Protein AF-G5DYU8-F1 (afdb_monomer)

Sequence (108 aa):
EHLDGLVKKDKVVVFIKGTPAQPMCGFSNAVVQILRMHGVQGYAAYNVLEDQDLRPGVKNYSNWPTIPFVGGCDILLQMHQNGDLVEELKKWGVRSALLDAEPSQEKK

Structure (mmCIF, N/CA/C/O backbone):
data_AF-G5DYU8-F1
#
_entry.id   AF-G5DYU8-F1
#
loop_
_atom_site.group_PDB
_atom_site.id
_atom_site.type_symbol
_atom_site.label_atom_id
_atom_site.label_alt_id
_atom_site.label_comp_id
_atom_site.label_asym_id
_atom_site.label_entity_id
_atom_site.label_seq_id
_atom_site.pdbx_PDB_ins_code
_atom_site.Cartn_x
_atom_site.Cartn_y
_atom_site.Cartn_z
_atom_site.occupancy
_atom_site.B_iso_or_equiv
_atom_site.auth_seq_id
_atom_site.auth_comp_id
_atom_site.auth_asym_id
_atom_site.auth_atom_id
_atom_site.pdbx_PDB_model_num
ATOM 1 N N . GLU A 1 1 ? 0.885 8.179 -17.416 1.00 54.00 1 GLU A N 1
ATOM 2 C CA . GLU A 1 1 ? -0.531 7.771 -17.572 1.00 54.00 1 GLU A CA 1
ATOM 3 C C . GLU A 1 1 ? -0.812 6.361 -17.045 1.00 54.00 1 GLU A C 1
ATOM 5 O O . GLU A 1 1 ? -1.801 6.187 -16.352 1.00 54.00 1 GLU A O 1
ATOM 10 N N . HIS A 1 2 ? 0.073 5.377 -17.257 1.00 68.31 2 HIS A N 1
ATOM 11 C CA . HIS A 1 2 ? -0.160 3.985 -16.829 1.00 68.31 2 HIS A CA 1
ATOM 12 C C . HIS A 1 2 ? -0.388 3.795 -15.310 1.00 68.31 2 HIS A C 1
ATOM 14 O O . HIS A 1 2 ? -1.348 3.152 -14.902 1.00 68.31 2 HIS A O 1
ATOM 20 N N . LEU A 1 3 ? 0.443 4.406 -14.457 1.00 72.81 3 LEU A N 1
ATOM 21 C CA . LEU A 1 3 ? 0.340 4.270 -12.994 1.00 72.81 3 LEU A CA 1
ATOM 22 C C . LEU A 1 3 ? -0.890 4.939 -12.384 1.00 72.81 3 LEU A C 1
ATOM 24 O O . LEU A 1 3 ? -1.447 4.408 -11.429 1.00 72.81 3 LEU A O 1
ATOM 28 N N . ASP A 1 4 ? -1.324 6.067 -12.945 1.00 72.31 4 ASP A N 1
ATOM 29 C CA . ASP A 1 4 ? -2.484 6.812 -12.449 1.00 72.31 4 ASP A CA 1
ATOM 30 C C . ASP A 1 4 ? -3.768 5.972 -12.557 1.00 72.31 4 ASP A C 1
ATOM 32 O O . ASP A 1 4 ? -4.578 5.935 -11.632 1.00 72.31 4 ASP A O 1
ATOM 36 N N . GLY A 1 5 ? -3.904 5.207 -13.645 1.00 74.75 5 GLY A N 1
ATOM 37 C CA . GLY A 1 5 ? -5.000 4.254 -13.811 1.00 74.75 5 GLY A CA 1
ATOM 38 C C . GLY A 1 5 ? -4.956 3.105 -12.800 1.00 74.75 5 GLY A C 1
ATOM 39 O O . GLY A 1 5 ? -5.998 2.710 -12.284 1.00 74.75 5 GLY A O 1
ATOM 40 N N . LEU A 1 6 ? -3.763 2.597 -12.474 1.00 75.69 6 LEU A N 1
ATOM 41 C CA . LEU A 1 6 ? -3.597 1.495 -11.518 1.00 75.69 6 LEU A CA 1
ATOM 42 C C . LEU A 1 6 ? -3.923 1.921 -10.083 1.00 75.69 6 LEU A C 1
ATOM 44 O O . LEU A 1 6 ? -4.602 1.184 -9.374 1.00 75.69 6 LEU A O 1
ATOM 48 N N . VAL A 1 7 ? -3.482 3.112 -9.662 1.00 75.00 7 VAL A N 1
ATOM 49 C CA . VAL A 1 7 ? -3.727 3.619 -8.298 1.00 75.00 7 VAL A CA 1
ATOM 50 C C . VAL A 1 7 ? -5.157 4.105 -8.080 1.00 75.00 7 VAL A C 1
ATOM 52 O O . VAL A 1 7 ? -5.623 4.112 -6.949 1.00 75.00 7 VAL A O 1
ATOM 55 N N . LYS A 1 8 ? -5.871 4.501 -9.140 1.00 77.50 8 LYS A N 1
ATOM 56 C CA . LYS A 1 8 ? -7.282 4.920 -9.054 1.00 77.50 8 LYS A CA 1
ATOM 57 C C . LYS A 1 8 ? -8.268 3.757 -9.105 1.00 77.50 8 LYS A C 1
ATOM 59 O O . LYS A 1 8 ? -9.440 3.946 -8.788 1.00 77.50 8 LYS A O 1
ATOM 64 N N . LYS A 1 9 ? -7.818 2.576 -9.533 1.00 80.00 9 LYS A N 1
ATOM 65 C CA . LYS A 1 9 ? -8.669 1.394 -9.698 1.00 80.00 9 LYS A CA 1
ATOM 66 C C . LYS A 1 9 ? -9.078 0.776 -8.364 1.00 80.00 9 LYS A C 1
ATOM 68 O O . LYS A 1 9 ? -10.218 0.344 -8.214 1.00 80.00 9 LYS A O 1
ATOM 73 N N . ASP A 1 10 ? -8.159 0.763 -7.407 1.00 78.75 10 ASP A N 1
ATOM 74 C CA . ASP A 1 10 ? -8.324 0.110 -6.116 1.00 78.75 10 ASP A CA 1
ATOM 75 C C . ASP A 1 10 ? -8.076 1.108 -4.983 1.00 78.75 10 ASP A C 1
ATOM 77 O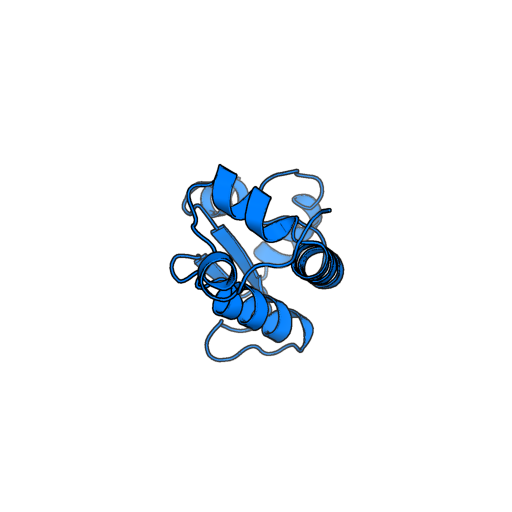 O . ASP A 1 10 ? -7.233 1.993 -5.085 1.00 78.75 10 ASP A O 1
ATOM 81 N N . LYS A 1 11 ? -8.805 0.954 -3.872 1.00 77.88 11 LYS A N 1
ATOM 82 C CA . LYS A 1 11 ? -8.679 1.850 -2.706 1.00 77.88 11 LYS A CA 1
ATOM 83 C C . LYS A 1 11 ? -7.317 1.756 -2.026 1.00 77.88 11 LYS A C 1
ATOM 85 O O . LYS A 1 11 ? -6.869 2.712 -1.406 1.00 77.88 11 LYS A O 1
ATOM 90 N N . VAL A 1 12 ? -6.712 0.574 -2.088 1.00 81.50 12 VAL A N 1
ATOM 91 C CA . VAL A 1 12 ? -5.402 0.284 -1.519 1.00 81.50 12 VAL A CA 1
ATOM 92 C C . VAL A 1 12 ? -4.610 -0.437 -2.591 1.00 81.50 12 VAL A C 1
ATOM 94 O O . VAL A 1 12 ? -5.011 -1.497 -3.071 1.00 81.50 12 VAL A O 1
ATOM 97 N N . VAL A 1 13 ? -3.477 0.140 -2.960 1.00 83.56 13 VAL A N 1
ATOM 98 C CA . VAL A 1 13 ? -2.540 -0.450 -3.912 1.00 83.56 13 VAL A CA 1
ATOM 99 C C . VAL A 1 13 ? -1.204 -0.663 -3.211 1.00 83.56 13 VAL A C 1
ATOM 101 O O . VAL A 1 13 ? -0.853 0.075 -2.308 1.00 83.56 13 VAL A O 1
ATOM 104 N N . VAL A 1 14 ? -0.431 -1.678 -3.564 1.00 83.00 14 VAL A N 1
ATOM 105 C CA . VAL A 1 14 ? 0.939 -1.830 -3.068 1.00 83.00 14 VAL A CA 1
ATOM 106 C C . VAL A 1 14 ? 1.855 -2.237 -4.200 1.00 83.00 14 VAL A C 1
ATOM 108 O O . VAL A 1 14 ? 1.527 -3.102 -5.007 1.00 83.00 14 VAL A O 1
ATOM 111 N N . PHE A 1 15 ? 3.032 -1.626 -4.237 1.00 83.88 15 PHE A N 1
ATOM 112 C CA . PHE A 1 15 ? 4.101 -2.001 -5.151 1.00 83.88 15 PHE A CA 1
ATOM 113 C C . PHE A 1 15 ? 5.138 -2.790 -4.361 1.00 83.88 15 PHE A C 1
ATOM 115 O O . PHE A 1 15 ? 5.799 -2.253 -3.471 1.00 83.88 15 PHE A O 1
ATOM 122 N N . ILE A 1 16 ? 5.257 -4.082 -4.652 1.00 84.56 16 ILE A N 1
ATOM 123 C CA . ILE A 1 16 ? 6.113 -5.001 -3.899 1.00 84.56 16 ILE A CA 1
ATOM 124 C C . ILE A 1 16 ? 7.026 -5.797 -4.826 1.00 84.56 16 ILE A C 1
ATOM 126 O O . ILE A 1 16 ? 6.818 -5.861 -6.033 1.00 84.56 16 ILE A O 1
ATOM 130 N N . LYS A 1 17 ? 8.070 -6.401 -4.257 1.00 83.81 17 LYS A N 1
ATOM 131 C CA . LYS A 1 17 ? 8.927 -7.366 -4.948 1.00 83.81 17 LYS A CA 1
ATOM 132 C C . LYS A 1 17 ? 8.401 -8.771 -4.671 1.00 83.81 17 LYS A C 1
ATOM 134 O O . LYS A 1 17 ? 8.489 -9.239 -3.535 1.00 83.81 17 LYS A O 1
ATOM 139 N N . GLY A 1 18 ? 7.890 -9.438 -5.699 1.00 87.00 18 GLY A N 1
ATOM 140 C CA . GLY A 1 18 ? 7.170 -10.706 -5.579 1.00 87.00 18 GLY A CA 1
ATOM 141 C C . GLY A 1 18 ? 5.665 -10.495 -5.430 1.00 87.00 18 GLY A C 1
ATOM 142 O O . GLY A 1 18 ? 5.126 -9.484 -5.874 1.00 87.00 18 GLY A O 1
ATOM 143 N N . THR A 1 19 ? 4.988 -11.441 -4.787 1.00 88.81 19 THR A N 1
ATOM 144 C CA . THR A 1 19 ? 3.532 -11.413 -4.580 1.00 88.81 19 THR A CA 1
ATOM 145 C C . THR A 1 19 ? 3.196 -11.406 -3.087 1.00 88.81 19 THR A C 1
ATOM 147 O O . THR A 1 19 ? 4.041 -11.771 -2.271 1.00 88.81 19 THR A O 1
ATOM 150 N N . PRO A 1 20 ? 1.972 -11.031 -2.675 1.00 87.69 20 PRO A N 1
ATOM 151 C CA . PRO A 1 20 ? 1.573 -11.120 -1.268 1.00 87.69 20 PRO A CA 1
ATOM 152 C C . PRO A 1 20 ? 1.660 -12.534 -0.679 1.00 87.69 20 PRO A C 1
ATOM 154 O O . PRO A 1 20 ? 1.853 -12.699 0.524 1.00 87.69 20 PRO A O 1
ATOM 157 N N . ALA A 1 21 ? 1.516 -13.559 -1.524 1.00 88.62 21 ALA A N 1
ATOM 158 C CA . ALA A 1 21 ? 1.691 -14.955 -1.138 1.00 88.62 21 ALA A CA 1
ATOM 159 C C . ALA A 1 21 ? 3.174 -15.342 -1.027 1.00 88.62 21 ALA A C 1
ATOM 161 O O . ALA A 1 21 ? 3.541 -16.135 -0.163 1.00 88.62 21 ALA A O 1
ATOM 162 N N . GLN A 1 22 ? 4.023 -14.780 -1.892 1.00 90.06 22 GLN A N 1
ATOM 163 C CA . GLN A 1 22 ? 5.454 -15.069 -1.965 1.00 90.06 22 GLN A CA 1
ATOM 164 C C . GLN A 1 22 ? 6.259 -13.764 -2.094 1.00 90.06 22 GLN A C 1
ATOM 166 O O . GLN A 1 22 ? 6.700 -13.400 -3.192 1.00 90.06 22 GLN A O 1
ATOM 171 N N . PRO A 1 23 ? 6.451 -13.023 -0.986 1.00 88.12 23 PRO A N 1
ATOM 172 C CA . PRO A 1 23 ? 7.255 -11.812 -1.002 1.00 88.12 23 PRO A CA 1
ATOM 173 C C . PRO A 1 23 ? 8.735 -12.174 -1.166 1.00 88.12 23 PRO A C 1
ATOM 175 O O . PRO A 1 23 ? 9.284 -12.975 -0.416 1.00 88.12 23 PRO A O 1
ATOM 178 N N . MET A 1 24 ? 9.404 -11.545 -2.131 1.00 85.56 24 MET A N 1
ATOM 179 C CA . MET A 1 24 ? 10.816 -11.798 -2.458 1.00 85.56 24 MET A CA 1
ATOM 180 C C . MET A 1 24 ? 11.783 -10.808 -1.786 1.00 85.56 24 MET A C 1
ATOM 182 O O . MET A 1 24 ? 12.973 -10.771 -2.090 1.00 85.56 24 MET A O 1
ATOM 186 N N . CYS A 1 25 ? 11.287 -9.961 -0.883 1.00 84.81 25 CYS A N 1
ATOM 187 C CA . CYS A 1 25 ? 12.085 -8.971 -0.166 1.00 84.81 25 CYS A CA 1
ATOM 188 C C . CYS A 1 25 ? 11.524 -8.760 1.244 1.00 84.81 25 CYS A C 1
ATOM 190 O O . CYS A 1 25 ? 10.308 -8.677 1.408 1.00 84.81 25 CYS A O 1
ATOM 192 N N . GLY A 1 26 ? 12.395 -8.620 2.251 1.00 81.56 26 GLY A N 1
ATOM 193 C CA . GLY A 1 26 ? 11.987 -8.422 3.650 1.00 81.56 26 GLY A CA 1
ATOM 194 C C . GLY A 1 26 ? 11.081 -7.202 3.851 1.00 81.56 26 GLY A C 1
ATOM 195 O O . GLY A 1 26 ? 10.071 -7.300 4.540 1.00 81.56 26 GLY A O 1
AT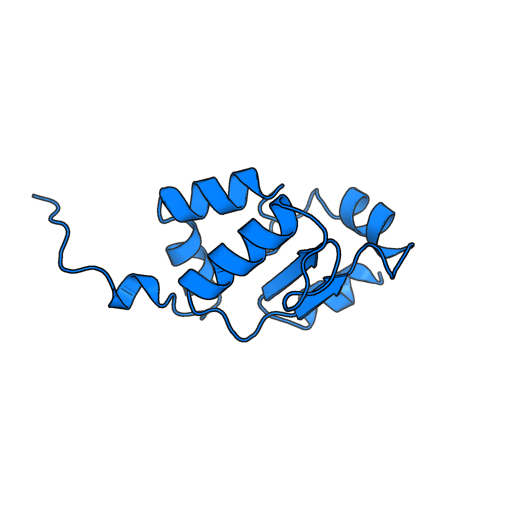OM 196 N N . PHE A 1 27 ? 11.365 -6.097 3.158 1.00 82.06 27 PHE A N 1
ATOM 197 C CA . PHE A 1 27 ? 10.517 -4.900 3.173 1.00 82.06 27 PHE A CA 1
ATOM 198 C C . PHE A 1 27 ? 9.132 -5.153 2.570 1.00 82.06 27 PHE A C 1
ATOM 200 O O . PHE A 1 27 ? 8.119 -4.737 3.120 1.00 82.06 27 PHE A O 1
ATOM 207 N N . SER A 1 28 ? 9.068 -5.886 1.456 1.00 83.38 28 SER A N 1
ATOM 208 C CA . SER A 1 28 ? 7.792 -6.278 0.851 1.00 83.38 28 SER A CA 1
ATOM 209 C C . SER A 1 28 ? 6.996 -7.212 1.760 1.00 83.38 28 SER A C 1
ATOM 211 O O . SER A 1 28 ? 5.786 -7.054 1.878 1.00 83.38 28 SER A O 1
ATOM 213 N N . ASN A 1 29 ? 7.671 -8.138 2.445 1.00 87.56 29 ASN A N 1
ATOM 214 C CA . ASN A 1 29 ? 7.032 -9.003 3.429 1.00 87.56 29 ASN A CA 1
ATOM 215 C C . ASN A 1 29 ? 6.460 -8.183 4.594 1.00 87.56 29 ASN A C 1
ATOM 217 O O . ASN A 1 29 ? 5.302 -8.369 4.945 1.00 87.56 29 ASN A O 1
ATOM 221 N N . ALA A 1 30 ? 7.223 -7.239 5.148 1.00 86.88 30 ALA A N 1
ATOM 222 C CA . ALA A 1 30 ? 6.761 -6.389 6.243 1.00 86.88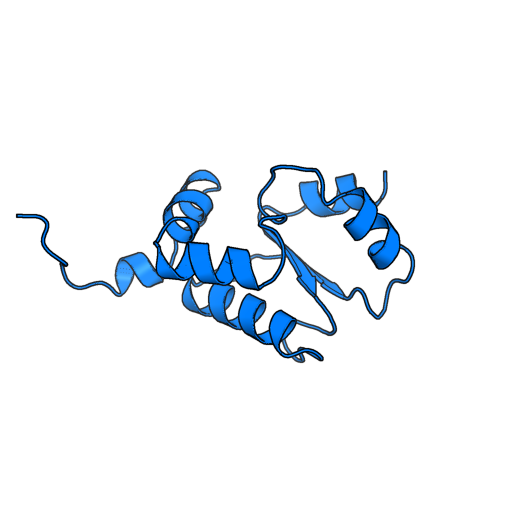 30 ALA A CA 1
ATOM 223 C C . ALA A 1 30 ? 5.489 -5.601 5.878 1.00 86.88 30 ALA A C 1
ATOM 225 O O . ALA A 1 30 ? 4.529 -5.619 6.643 1.00 86.88 30 ALA A O 1
ATOM 226 N N . VAL A 1 31 ? 5.428 -5.005 4.680 1.00 86.19 31 VAL A N 1
ATOM 227 C CA . VAL A 1 31 ? 4.220 -4.318 4.179 1.00 86.19 31 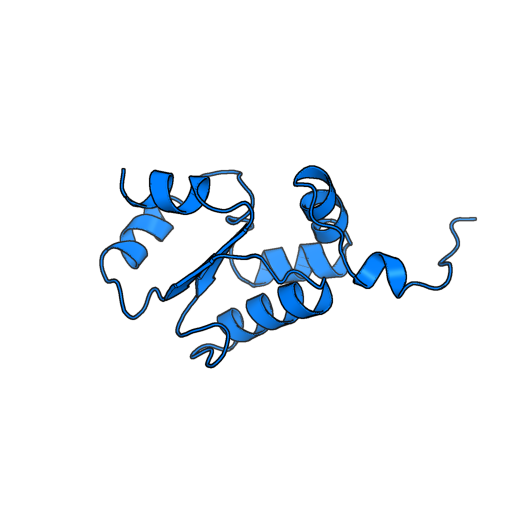VAL A CA 1
ATOM 228 C C . VAL A 1 31 ? 3.010 -5.256 4.142 1.00 86.19 31 VAL A C 1
ATOM 230 O O . VAL A 1 31 ? 1.942 -4.914 4.648 1.00 86.19 31 VAL A O 1
ATOM 233 N N . VAL A 1 32 ? 3.175 -6.461 3.586 1.00 88.75 32 VAL A N 1
ATOM 234 C CA . VAL A 1 32 ? 2.098 -7.462 3.499 1.00 88.75 32 VAL A CA 1
ATOM 235 C C . VAL A 1 32 ? 1.633 -7.902 4.890 1.00 88.75 32 VAL A C 1
ATOM 237 O O . VAL A 1 32 ? 0.432 -8.047 5.115 1.00 88.75 32 VAL A O 1
ATOM 240 N N . GLN A 1 33 ? 2.560 -8.090 5.834 1.00 88.81 33 GLN A N 1
ATOM 241 C CA . GLN A 1 33 ? 2.226 -8.460 7.211 1.00 88.81 33 GLN A CA 1
ATOM 242 C C . GLN A 1 33 ? 1.465 -7.344 7.926 1.00 88.81 33 GLN A C 1
ATOM 244 O O . GLN A 1 33 ? 0.449 -7.628 8.550 1.00 88.81 33 GLN A O 1
ATOM 249 N N . ILE A 1 34 ? 1.890 -6.083 7.793 1.00 87.69 34 ILE A N 1
ATOM 250 C CA . ILE A 1 34 ? 1.187 -4.931 8.378 1.00 87.69 34 ILE A CA 1
ATOM 251 C C . ILE A 1 34 ? -0.249 -4.871 7.858 1.00 87.69 34 ILE A C 1
ATOM 253 O O . ILE A 1 34 ? -1.191 -4.873 8.648 1.00 87.69 34 ILE A O 1
ATOM 257 N N . LEU A 1 35 ? -0.443 -4.912 6.538 1.00 87.25 35 LEU A N 1
ATOM 258 C CA . LEU A 1 35 ? -1.786 -4.897 5.950 1.00 87.25 35 LEU A CA 1
ATOM 259 C C . LEU A 1 35 ? -2.644 -6.076 6.425 1.00 87.25 35 LEU A C 1
ATOM 261 O O . LEU A 1 35 ? -3.826 -5.896 6.720 1.00 87.25 35 LEU A O 1
ATOM 265 N N . ARG A 1 36 ? -2.046 -7.264 6.567 1.00 88.38 36 ARG A N 1
ATOM 266 C CA . ARG A 1 36 ? -2.721 -8.449 7.107 1.00 88.38 36 ARG A CA 1
ATOM 267 C C . ARG A 1 36 ? -3.115 -8.275 8.576 1.00 88.38 36 ARG A C 1
ATOM 269 O O . ARG A 1 36 ? -4.229 -8.650 8.926 1.00 88.38 36 ARG A O 1
ATOM 276 N N . MET A 1 37 ? -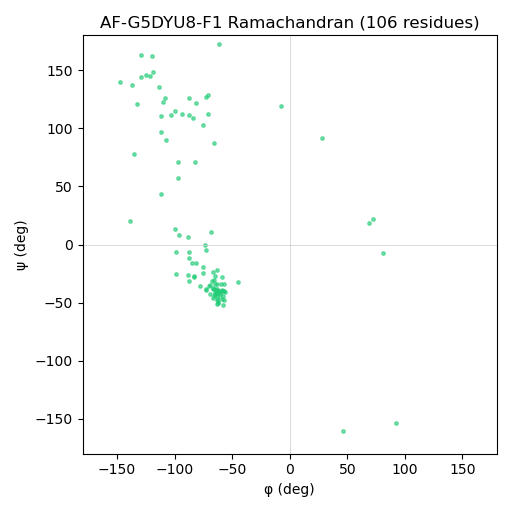2.256 -7.688 9.412 1.00 88.19 37 MET A N 1
ATOM 277 C CA . MET A 1 37 ? -2.562 -7.378 10.818 1.00 88.19 37 MET A CA 1
ATOM 278 C C . MET A 1 37 ? -3.729 -6.394 10.934 1.00 88.19 37 MET A C 1
ATOM 280 O O . MET A 1 37 ? -4.622 -6.584 11.753 1.00 88.19 37 MET A O 1
ATOM 284 N N . HIS A 1 38 ? -3.779 -5.394 10.054 1.00 87.56 38 HIS A N 1
ATOM 285 C CA . HIS A 1 38 ? -4.912 -4.476 9.944 1.00 87.56 38 HIS A CA 1
ATOM 286 C C . HIS A 1 38 ? -6.155 -5.109 9.292 1.00 87.56 38 HIS A C 1
ATOM 288 O O . HIS A 1 38 ? -7.173 -4.436 9.158 1.00 87.56 38 HIS A O 1
ATOM 294 N N . GLY A 1 39 ? -6.121 -6.382 8.888 1.00 86.81 39 GLY A N 1
ATOM 295 C CA . GLY A 1 39 ? -7.259 -7.061 8.263 1.00 86.81 39 GLY A CA 1
ATOM 296 C C . GLY A 1 39 ? -7.612 -6.541 6.867 1.00 86.81 39 GLY A C 1
ATOM 297 O O . GLY A 1 39 ? -8.718 -6.778 6.382 1.00 86.81 39 GLY A O 1
ATOM 298 N N . VAL A 1 40 ? -6.692 -5.841 6.199 1.00 86.25 40 VAL A N 1
ATOM 299 C CA . VAL A 1 40 ? -6.908 -5.315 4.849 1.00 86.25 40 VAL A CA 1
ATOM 300 C C . VAL A 1 40 ? -6.798 -6.468 3.853 1.00 86.25 40 VAL A C 1
ATOM 302 O O . VAL A 1 40 ? -5.705 -6.931 3.542 1.00 86.25 40 VAL A O 1
ATOM 305 N N . GLN A 1 41 ? -7.938 -6.955 3.359 1.00 76.56 41 GLN A N 1
ATOM 306 C CA . GLN A 1 41 ? -7.988 -8.050 2.376 1.00 76.56 41 GLN A CA 1
ATOM 307 C C . GLN A 1 41 ? -8.179 -7.557 0.933 1.00 76.56 41 GLN A C 1
ATOM 309 O O . GLN A 1 41 ? -7.776 -8.234 -0.007 1.00 76.56 41 GLN A O 1
ATOM 314 N N . GLY A 1 42 ? -8.773 -6.374 0.747 1.00 81.69 42 GLY A N 1
ATOM 315 C CA . GLY A 1 42 ? -9.048 -5.786 -0.567 1.00 81.69 42 GLY A CA 1
ATOM 316 C C . GLY A 1 42 ? -7.982 -4.783 -0.994 1.00 81.69 42 GLY A C 1
ATOM 317 O O . GLY A 1 42 ? -8.250 -3.583 -0.982 1.00 81.69 42 GLY A O 1
ATOM 318 N N . TYR A 1 43 ? -6.784 -5.261 -1.336 1.00 85.19 43 TYR A N 1
ATOM 319 C CA . TYR A 1 43 ? -5.724 -4.427 -1.907 1.00 85.19 43 TYR A CA 1
ATOM 320 C C . TYR A 1 43 ? -5.155 -5.043 -3.186 1.00 85.19 43 TYR A C 1
ATOM 322 O O . TYR A 1 43 ? -5.006 -6.261 -3.291 1.00 85.19 43 TYR A O 1
ATOM 330 N N . ALA A 1 44 ? -4.799 -4.196 -4.149 1.00 86.75 44 ALA A N 1
ATOM 331 C CA . ALA A 1 44 ? -4.101 -4.629 -5.351 1.00 86.75 44 ALA A CA 1
ATOM 332 C C . ALA A 1 44 ? -2.592 -4.619 -5.103 1.00 86.75 44 ALA A C 1
ATOM 334 O O . ALA A 1 44 ? -2.034 -3.605 -4.694 1.00 86.75 44 ALA A O 1
ATOM 335 N N . ALA A 1 45 ? -1.920 -5.738 -5.359 1.00 86.00 45 ALA A N 1
ATOM 336 C CA . ALA A 1 45 ? -0.471 -5.834 -5.258 1.00 86.00 45 ALA A CA 1
ATOM 337 C C . ALA A 1 45 ? 0.152 -5.973 -6.646 1.00 86.00 45 ALA A C 1
ATOM 339 O O . ALA A 1 45 ? -0.149 -6.922 -7.367 1.00 86.00 45 ALA A O 1
ATOM 340 N N . TYR A 1 46 ? 1.044 -5.051 -6.993 1.00 86.12 46 TYR A N 1
ATOM 341 C CA . TYR A 1 46 ? 1.768 -5.053 -8.257 1.00 86.12 46 TYR A CA 1
ATOM 342 C C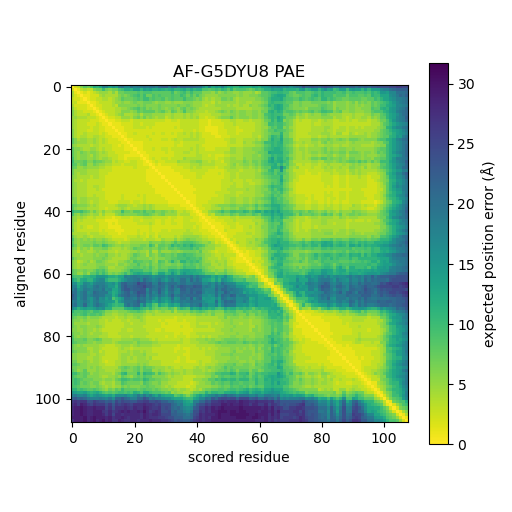 . TYR A 1 46 ? 3.232 -5.426 -8.027 1.00 86.12 46 TYR A C 1
ATOM 344 O O . TYR A 1 46 ? 3.930 -4.809 -7.213 1.00 86.12 46 TYR A O 1
ATOM 352 N N . ASN A 1 47 ? 3.693 -6.446 -8.751 1.00 87.31 47 ASN A N 1
ATOM 353 C CA . ASN A 1 47 ? 5.056 -6.945 -8.649 1.00 87.31 47 ASN A CA 1
ATOM 354 C C . ASN A 1 47 ? 6.007 -6.128 -9.534 1.00 87.31 47 ASN A C 1
ATOM 356 O O . ASN A 1 47 ? 6.022 -6.269 -10.755 1.00 87.31 47 ASN A O 1
ATOM 360 N N . VAL A 1 48 ? 6.869 -5.323 -8.914 1.00 82.75 48 VAL A N 1
ATOM 361 C CA . VAL A 1 48 ? 7.836 -4.470 -9.635 1.00 82.75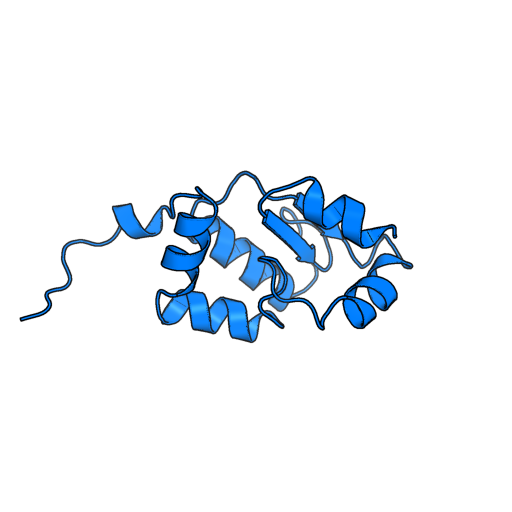 48 VAL A CA 1
ATOM 362 C C . VAL A 1 48 ? 9.003 -5.244 -10.260 1.00 82.75 48 VAL A C 1
ATOM 364 O O . VAL A 1 48 ? 9.871 -4.640 -10.888 1.00 82.75 48 VAL A O 1
ATOM 367 N N . LEU A 1 49 ? 9.098 -6.556 -10.017 1.00 81.25 49 LEU A N 1
ATOM 368 C CA . LEU A 1 49 ? 10.103 -7.420 -10.643 1.00 81.25 49 LEU A CA 1
ATOM 369 C C . LEU A 1 49 ? 9.624 -7.997 -11.977 1.00 81.25 49 LEU A C 1
ATOM 371 O O . LEU A 1 49 ? 10.460 -8.321 -12.814 1.00 81.25 49 LEU A O 1
ATOM 375 N N . GLU A 1 50 ? 8.311 -8.128 -12.162 1.00 83.75 50 GLU A N 1
ATOM 376 C CA . GLU A 1 50 ? 7.725 -8.647 -13.403 1.00 83.75 50 GLU A CA 1
ATOM 377 C C . GLU A 1 50 ? 7.497 -7.538 -14.430 1.00 83.75 50 GLU A C 1
ATOM 379 O O . GLU A 1 50 ? 7.636 -7.776 -15.626 1.00 83.75 50 GLU A O 1
ATOM 384 N N . ASP A 1 51 ? 7.219 -6.320 -13.967 1.00 78.50 51 ASP A N 1
ATOM 385 C CA . ASP A 1 51 ? 6.975 -5.170 -14.830 1.00 78.50 51 ASP A CA 1
ATOM 386 C C . ASP A 1 51 ? 8.110 -4.140 -14.707 1.00 78.50 51 ASP A C 1
ATOM 388 O O . ASP A 1 51 ? 8.302 -3.485 -13.674 1.00 78.50 51 ASP A O 1
ATOM 392 N N . GLN A 1 52 ? 8.888 -4.017 -15.784 1.00 74.81 52 GLN A N 1
ATOM 393 C CA . GLN A 1 52 ? 10.043 -3.124 -15.844 1.00 74.81 52 GLN A CA 1
ATOM 394 C C . GLN A 1 52 ? 9.656 -1.647 -15.989 1.00 74.81 52 GLN A C 1
ATOM 396 O O . GLN A 1 52 ? 10.473 -0.794 -15.641 1.00 74.81 52 GLN A O 1
ATOM 401 N N . ASP A 1 53 ? 8.431 -1.337 -16.423 1.00 77.31 53 ASP A N 1
ATOM 402 C CA . ASP A 1 53 ? 7.901 0.024 -16.549 1.00 77.31 53 ASP A CA 1
ATOM 403 C C . ASP A 1 53 ? 7.346 0.546 -15.214 1.00 77.31 53 ASP A C 1
ATOM 405 O O . ASP A 1 53 ? 7.410 1.749 -14.928 1.00 77.31 53 ASP A O 1
ATOM 409 N N . LEU A 1 54 ? 6.897 -0.351 -14.325 1.00 75.88 54 LEU A N 1
ATOM 410 C CA . LEU A 1 54 ? 6.488 0.028 -12.969 1.00 75.88 54 LEU A CA 1
ATOM 411 C C . LEU A 1 54 ? 7.644 0.610 -12.159 1.00 75.88 54 LEU A C 1
ATOM 413 O O . LEU A 1 54 ? 7.460 1.576 -11.428 1.00 75.88 54 LEU A O 1
ATOM 417 N N . ARG A 1 55 ? 8.854 0.062 -12.272 1.00 70.25 55 ARG A N 1
ATOM 418 C CA . ARG A 1 55 ? 9.996 0.491 -11.452 1.00 70.25 55 ARG A CA 1
ATOM 419 C C . ARG A 1 55 ? 10.406 1.966 -11.657 1.00 70.25 55 ARG A C 1
ATOM 421 O O . ARG A 1 55 ? 10.537 2.671 -10.651 1.00 70.25 55 ARG A O 1
ATOM 428 N N . PRO A 1 56 ? 10.615 2.470 -12.890 1.00 71.00 56 PRO A N 1
ATOM 429 C CA . PRO A 1 56 ? 10.861 3.892 -13.126 1.00 71.00 56 PRO A CA 1
ATOM 430 C C . PRO A 1 56 ? 9.604 4.726 -12.879 1.00 71.00 56 PRO A C 1
ATOM 432 O O . PRO A 1 56 ? 9.698 5.829 -12.345 1.00 71.00 56 PRO A O 1
ATOM 435 N N . GLY A 1 57 ? 8.428 4.189 -13.205 1.00 73.31 57 GLY A N 1
ATOM 436 C CA . GLY A 1 57 ? 7.172 4.884 -13.007 1.00 73.31 57 GLY A CA 1
ATOM 437 C C . GLY A 1 57 ? 6.891 5.178 -11.530 1.00 73.31 57 GLY A C 1
ATOM 438 O O . GLY A 1 57 ? 6.657 6.330 -11.197 1.00 73.31 57 GLY A O 1
ATOM 439 N N . VAL A 1 58 ? 7.003 4.191 -10.634 1.00 71.81 58 VAL A N 1
ATOM 440 C CA . VAL A 1 58 ? 6.845 4.336 -9.172 1.00 71.81 58 VAL A CA 1
ATOM 441 C C . VAL A 1 58 ? 7.838 5.363 -8.623 1.00 71.81 58 VAL A C 1
ATOM 443 O O . VAL A 1 58 ? 7.461 6.197 -7.809 1.00 71.81 58 VAL A O 1
ATOM 446 N N . LYS A 1 59 ? 9.085 5.371 -9.114 1.00 66.88 59 LYS A N 1
ATOM 447 C CA . LYS A 1 59 ? 10.108 6.354 -8.717 1.00 66.88 59 LYS A CA 1
ATOM 448 C C . LYS A 1 59 ? 9.790 7.786 -9.175 1.00 66.88 59 LYS A C 1
ATOM 450 O O . LYS A 1 59 ? 10.176 8.740 -8.512 1.00 66.88 59 LYS A O 1
ATOM 455 N N . ASN A 1 60 ? 9.105 7.948 -10.303 1.00 66.62 60 ASN A N 1
ATOM 456 C CA . ASN A 1 60 ? 8.647 9.258 -10.774 1.00 66.62 60 ASN A CA 1
ATOM 457 C C . ASN A 1 60 ? 7.319 9.669 -10.115 1.00 66.62 60 ASN A C 1
ATOM 459 O O . ASN A 1 60 ? 7.052 10.855 -9.949 1.00 66.62 60 ASN A O 1
ATOM 463 N N . TYR A 1 61 ? 6.502 8.691 -9.716 1.00 64.88 61 TYR A N 1
ATOM 464 C CA . TYR A 1 61 ? 5.214 8.890 -9.049 1.00 64.88 61 TYR A CA 1
ATOM 465 C C . TYR A 1 61 ? 5.339 9.151 -7.545 1.00 64.88 61 TYR A C 1
ATOM 467 O O . TYR A 1 61 ? 4.398 9.639 -6.926 1.00 64.88 61 TYR A O 1
ATOM 475 N N . SER A 1 62 ? 6.500 8.861 -6.951 1.00 56.44 62 SER A N 1
ATOM 476 C CA . SER A 1 62 ? 6.742 8.906 -5.506 1.00 56.44 62 SER A CA 1
ATOM 477 C C . SER A 1 62 ? 6.731 10.293 -4.856 1.00 56.44 62 SER A C 1
ATOM 479 O O . SER A 1 62 ? 7.093 10.425 -3.692 1.00 56.44 62 SER A O 1
ATOM 481 N N . ASN A 1 63 ? 6.284 11.316 -5.585 1.00 53.16 63 ASN A N 1
ATOM 482 C CA . ASN A 1 63 ? 6.064 12.677 -5.101 1.00 53.16 63 ASN A CA 1
ATOM 483 C C . ASN A 1 63 ? 4.576 12.969 -4.789 1.00 53.16 63 ASN A C 1
ATOM 485 O O . ASN A 1 63 ? 4.207 14.135 -4.657 1.00 53.16 63 ASN A O 1
ATOM 489 N N . TRP A 1 64 ? 3.709 11.945 -4.721 1.00 48.50 64 TRP A N 1
ATOM 490 C CA . TRP A 1 64 ? 2.249 12.105 -4.644 1.00 48.50 64 TRP A CA 1
ATOM 491 C C . TRP A 1 64 ? 1.628 11.644 -3.301 1.00 48.50 64 TRP A C 1
ATOM 493 O O . TRP A 1 64 ? 1.948 10.551 -2.836 1.00 48.50 64 TRP A O 1
ATOM 503 N N . PRO A 1 65 ? 0.701 12.414 -2.687 1.00 40.72 65 PRO A N 1
ATOM 504 C CA . PRO A 1 65 ? 0.172 12.176 -1.339 1.00 40.72 65 PRO A CA 1
ATOM 505 C C . PRO A 1 65 ? -1.172 11.423 -1.342 1.00 40.72 65 PRO A C 1
ATOM 507 O O . PRO A 1 65 ? -2.182 11.917 -0.846 1.00 40.72 65 PRO A O 1
ATOM 510 N N . THR A 1 66 ? -1.239 10.237 -1.938 1.00 39.56 66 THR A N 1
ATOM 511 C CA . THR A 1 66 ? -2.431 9.372 -1.815 1.00 39.56 66 THR A CA 1
ATOM 512 C C . THR A 1 66 ? -1.998 8.052 -1.205 1.00 39.56 66 THR A C 1
ATOM 514 O O . THR A 1 66 ? -0.880 7.616 -1.474 1.00 39.56 66 THR A O 1
ATOM 517 N N . ILE A 1 67 ? -2.840 7.434 -0.369 1.00 41.81 67 ILE A N 1
ATOM 518 C CA . ILE A 1 67 ? -2.574 6.107 0.205 1.00 41.81 67 ILE A CA 1
ATOM 519 C C . ILE A 1 67 ? -2.582 5.104 -0.942 1.00 41.81 67 ILE A C 1
ATOM 521 O O . ILE A 1 67 ? -3.632 4.642 -1.379 1.00 41.81 67 ILE A O 1
ATOM 525 N N . PRO A 1 68 ? -1.421 4.932 -1.571 1.00 45.00 68 PRO A N 1
ATOM 526 C CA . PRO A 1 68 ? -0.489 3.881 -1.207 1.00 45.00 68 PRO A CA 1
ATOM 527 C C . PRO A 1 68 ? 0.982 4.331 -1.205 1.00 45.00 68 PRO A C 1
ATOM 529 O O . PRO A 1 68 ? 1.893 3.510 -1.297 1.00 45.00 68 PRO A O 1
ATOM 532 N N . PHE A 1 69 ? 1.219 5.641 -1.113 1.00 44.78 69 PHE A N 1
ATOM 533 C CA . PHE A 1 69 ? 2.538 6.263 -1.200 1.00 44.78 69 PHE A CA 1
ATOM 534 C C . PHE A 1 69 ? 3.005 6.865 0.126 1.00 44.78 69 PHE A C 1
ATOM 536 O O . PHE A 1 69 ? 3.577 7.951 0.183 1.00 44.78 69 PHE A O 1
ATOM 543 N N . VAL A 1 70 ? 2.805 6.141 1.225 1.00 48.28 70 VAL A N 1
ATOM 544 C CA . VAL A 1 70 ? 3.460 6.494 2.485 1.00 48.28 70 VAL A CA 1
ATOM 545 C C . VAL A 1 70 ? 4.888 5.937 2.470 1.00 48.28 70 VAL A C 1
ATOM 547 O O . VAL A 1 70 ? 5.192 4.964 3.148 1.00 48.28 70 VAL A O 1
ATOM 550 N N . GLY A 1 71 ? 5.749 6.539 1.644 1.00 54.12 71 GLY A N 1
ATOM 551 C CA . GLY A 1 71 ? 7.184 6.253 1.549 1.00 54.12 71 GLY A CA 1
ATOM 552 C C . GLY A 1 71 ? 7.589 4.776 1.489 1.00 54.12 71 GLY A C 1
ATOM 553 O O . GLY A 1 71 ? 6.827 3.894 1.104 1.00 54.12 71 GLY A O 1
ATOM 554 N N . GLY A 1 72 ? 8.857 4.512 1.808 1.00 63.44 72 GLY A N 1
ATOM 555 C CA . GLY A 1 72 ? 9.355 3.146 1.958 1.00 63.44 72 GLY A CA 1
ATOM 556 C C . GLY A 1 72 ? 8.637 2.393 3.084 1.00 63.44 72 GLY A C 1
ATOM 557 O O . GLY A 1 72 ? 7.892 2.973 3.870 1.00 63.44 72 GLY A O 1
ATOM 558 N N . CYS A 1 73 ? 8.914 1.091 3.193 1.00 73.25 73 CYS A N 1
ATOM 559 C CA . CYS A 1 73 ? 8.423 0.224 4.272 1.00 73.25 73 CYS A CA 1
ATOM 560 C C . CYS A 1 73 ? 8.549 0.855 5.672 1.00 73.25 73 CYS A C 1
ATOM 562 O O . CYS A 1 73 ? 7.714 0.602 6.536 1.00 73.25 73 CYS A O 1
ATOM 564 N N . ASP A 1 74 ? 9.577 1.675 5.887 1.00 75.94 74 ASP A N 1
ATOM 565 C CA . ASP A 1 74 ? 9.854 2.362 7.144 1.00 75.94 74 ASP A CA 1
ATOM 566 C C . ASP A 1 74 ? 8.725 3.307 7.574 1.00 75.94 74 ASP A C 1
ATOM 568 O O . ASP A 1 74 ? 8.324 3.273 8.735 1.00 75.94 74 ASP A O 1
ATOM 572 N N . ILE A 1 75 ? 8.149 4.099 6.660 1.00 79.44 75 ILE A N 1
ATOM 573 C CA . ILE A 1 75 ? 7.090 5.045 7.046 1.00 79.44 75 ILE A CA 1
ATOM 574 C C . ILE A 1 75 ? 5.792 4.296 7.342 1.00 79.44 75 ILE A C 1
ATOM 576 O O . ILE A 1 75 ? 5.118 4.604 8.321 1.00 79.44 75 ILE A O 1
ATOM 580 N N . LEU A 1 76 ? 5.468 3.259 6.562 1.00 80.62 76 LEU A N 1
ATOM 581 C CA . LEU A 1 76 ? 4.312 2.409 6.852 1.00 80.62 76 LEU A CA 1
ATOM 582 C C . LEU A 1 76 ? 4.438 1.742 8.230 1.00 80.62 76 LEU A C 1
ATOM 584 O O . LEU A 1 76 ? 3.462 1.672 8.974 1.00 80.62 76 LEU A O 1
ATOM 588 N N . LEU A 1 77 ? 5.643 1.288 8.587 1.00 83.69 77 LEU A N 1
ATOM 589 C CA . LEU A 1 77 ? 5.920 0.728 9.906 1.00 83.69 77 LEU A CA 1
ATOM 590 C C . LEU A 1 77 ? 5.763 1.781 11.013 1.00 83.69 77 LEU A C 1
ATOM 592 O O . LEU A 1 77 ? 5.154 1.485 12.037 1.00 83.69 77 LEU A O 1
ATOM 596 N N . GLN A 1 78 ? 6.247 3.009 10.806 1.00 84.88 78 GLN A N 1
ATOM 597 C CA . GLN A 1 78 ? 6.051 4.104 11.762 1.00 84.88 78 GLN A CA 1
ATOM 598 C C . GLN A 1 78 ? 4.570 4.461 11.932 1.00 84.88 78 GLN A C 1
ATOM 600 O O . GLN A 1 78 ? 4.102 4.590 13.059 1.00 84.88 78 GLN A O 1
ATOM 605 N N . MET A 1 79 ? 3.805 4.564 10.842 1.00 85.00 79 MET A N 1
ATOM 606 C CA . MET A 1 79 ? 2.366 4.839 10.916 1.00 85.00 79 MET A CA 1
ATOM 607 C C . MET A 1 79 ? 1.589 3.706 11.585 1.00 85.00 79 MET A C 1
ATOM 609 O O . MET A 1 79 ? 0.599 3.959 12.267 1.00 85.00 79 MET A O 1
ATOM 613 N N . HIS A 1 80 ? 2.023 2.460 11.391 1.00 85.88 80 HIS A N 1
ATOM 614 C CA . HIS A 1 80 ? 1.479 1.314 12.110 1.00 85.88 80 HIS A CA 1
ATOM 615 C C . HIS A 1 80 ? 1.743 1.432 13.620 1.00 85.88 80 HIS A C 1
ATOM 617 O O . HIS A 1 80 ? 0.815 1.281 14.407 1.00 85.88 80 HIS A O 1
ATOM 623 N N . GLN A 1 81 ? 2.977 1.756 14.022 1.00 86.25 81 GLN A N 1
ATOM 624 C CA . GLN A 1 81 ? 3.362 1.890 15.433 1.00 86.25 81 GLN A CA 1
ATOM 625 C C . GLN A 1 81 ? 2.684 3.072 16.136 1.00 86.25 81 GLN A C 1
ATOM 627 O O . GLN A 1 81 ? 2.308 2.958 17.299 1.00 86.25 81 GLN A O 1
ATOM 632 N N . ASN A 1 82 ? 2.510 4.192 15.436 1.00 87.19 82 ASN A N 1
ATOM 633 C CA . ASN A 1 82 ? 1.929 5.408 16.003 1.00 87.19 82 ASN A CA 1
ATOM 634 C C . ASN A 1 82 ? 0.392 5.443 15.916 1.00 87.19 82 ASN A C 1
ATOM 636 O O . ASN A 1 82 ? -0.227 6.370 16.431 1.00 87.19 82 ASN A O 1
ATOM 640 N N . GLY A 1 83 ? -0.229 4.467 15.245 1.00 85.81 83 GLY A N 1
ATOM 641 C CA . GLY A 1 83 ? -1.678 4.405 15.030 1.00 85.81 83 GLY A CA 1
ATOM 642 C C . GLY A 1 83 ? -2.200 5.270 13.875 1.00 85.81 83 GLY A C 1
ATOM 643 O O . GLY A 1 83 ? -3.357 5.118 13.485 1.00 85.81 83 GLY A O 1
ATOM 644 N N . ASP A 1 84 ? -1.364 6.109 13.254 1.00 86.31 84 ASP A N 1
ATOM 645 C CA . ASP A 1 84 ? -1.747 6.960 12.114 1.00 86.31 84 ASP A CA 1
ATOM 646 C C . ASP A 1 84 ? -2.310 6.150 10.937 1.00 86.31 84 ASP A C 1
ATOM 648 O O . ASP A 1 84 ? -3.225 6.598 10.242 1.00 86.31 84 ASP A O 1
ATOM 652 N N . LEU A 1 85 ? -1.797 4.930 10.725 1.00 84.81 85 LEU A N 1
ATOM 653 C CA . LEU A 1 85 ? -2.263 4.042 9.659 1.00 84.81 85 LEU A CA 1
ATOM 654 C C . LEU A 1 85 ? -3.733 3.646 9.852 1.00 84.81 85 LEU A C 1
ATOM 656 O O . LEU A 1 85 ? -4.464 3.493 8.877 1.00 84.81 85 LEU A O 1
ATOM 660 N N . VAL A 1 86 ? -4.186 3.506 11.098 1.00 86.38 86 VAL A N 1
ATOM 661 C CA . VAL A 1 86 ? -5.578 3.164 11.414 1.00 86.38 86 VAL A CA 1
ATOM 662 C C . VAL A 1 86 ? -6.518 4.298 11.014 1.00 86.38 86 VAL A C 1
ATOM 664 O O . VAL A 1 86 ? -7.538 4.058 10.364 1.00 86.38 86 VAL A O 1
ATOM 667 N N . GLU A 1 87 ? -6.155 5.532 11.360 1.00 86.06 87 GLU A N 1
ATOM 668 C CA . GLU A 1 87 ? -6.939 6.727 11.039 1.00 86.06 87 GLU A CA 1
ATOM 669 C C . GLU A 1 87 ? -6.971 6.994 9.531 1.00 86.06 87 GLU A C 1
ATOM 671 O O . GLU A 1 87 ? -8.011 7.349 8.970 1.00 86.06 87 GLU A O 1
ATOM 676 N N . GLU A 1 88 ? -5.851 6.769 8.850 1.00 83.38 88 GLU A N 1
ATOM 677 C CA . GLU A 1 88 ? -5.773 6.831 7.395 1.00 83.38 88 GLU A CA 1
ATOM 678 C C . GLU A 1 88 ? -6.664 5.770 6.731 1.00 83.38 88 GLU A C 1
ATOM 680 O O . GLU A 1 88 ? -7.514 6.120 5.913 1.00 83.38 88 GLU A O 1
ATOM 685 N N . LEU A 1 89 ? -6.571 4.494 7.123 1.00 83.69 89 LEU A N 1
ATOM 686 C CA . LEU A 1 89 ? -7.441 3.434 6.593 1.00 83.69 89 LEU A CA 1
ATOM 687 C C . LEU A 1 89 ? -8.930 3.768 6.789 1.00 83.69 89 LEU A C 1
ATOM 689 O O . LEU A 1 89 ? -9.736 3.603 5.866 1.00 83.69 89 LEU A O 1
ATOM 693 N N . LYS A 1 90 ? -9.289 4.327 7.950 1.00 83.94 90 LYS A N 1
ATOM 694 C CA . LYS A 1 90 ? -10.655 4.748 8.280 1.00 83.94 90 LYS A CA 1
ATOM 695 C C . LYS A 1 90 ? -11.189 5.824 7.333 1.00 83.94 90 LYS A C 1
ATOM 697 O O . LYS A 1 90 ? -12.338 5.715 6.903 1.00 83.94 90 LYS A O 1
ATOM 702 N N . LYS A 1 91 ? -10.379 6.821 6.955 1.00 83.38 91 LYS A N 1
ATOM 703 C CA . LYS A 1 91 ? -10.773 7.862 5.979 1.00 83.38 91 LYS A CA 1
ATOM 704 C C . LYS A 1 91 ? -11.139 7.275 4.616 1.00 83.38 91 LYS A C 1
ATOM 706 O O . LYS A 1 91 ? -12.049 7.773 3.960 1.00 83.38 91 LYS A O 1
ATOM 711 N N . TRP A 1 92 ? -10.478 6.191 4.218 1.00 78.81 92 TRP A N 1
ATOM 712 C CA . TRP A 1 92 ? -10.751 5.481 2.963 1.00 78.81 92 TRP A CA 1
ATOM 713 C C . TRP A 1 92 ? -11.837 4.400 3.091 1.00 78.81 92 TRP A C 1
ATOM 715 O O . TRP A 1 92 ? -12.123 3.659 2.142 1.00 78.81 92 TRP A O 1
ATOM 725 N N . GLY A 1 93 ? -12.490 4.324 4.255 1.00 78.81 93 GLY A N 1
ATOM 726 C CA . GLY A 1 93 ? -13.557 3.369 4.539 1.00 78.81 93 GLY A CA 1
ATOM 727 C C . GLY A 1 93 ? -13.057 1.936 4.720 1.00 78.81 93 GLY A C 1
ATOM 728 O O . GLY A 1 93 ? -13.830 0.999 4.526 1.00 78.81 93 GLY A O 1
ATOM 729 N N . VAL A 1 94 ? -11.778 1.754 5.055 1.00 82.56 94 VAL A N 1
ATOM 730 C CA . VAL A 1 94 ? -11.196 0.461 5.419 1.00 82.56 94 VAL A CA 1
ATOM 731 C C . VAL A 1 94 ? -11.124 0.389 6.942 1.00 82.56 94 VAL A C 1
ATOM 733 O O . VAL A 1 94 ? -10.421 1.164 7.586 1.00 82.56 94 VAL A O 1
ATOM 736 N N . ARG A 1 95 ? -11.879 -0.532 7.546 1.00 82.38 95 ARG A N 1
ATOM 737 C CA . ARG A 1 95 ? -11.830 -0.751 8.995 1.00 82.38 95 ARG A CA 1
ATOM 738 C C . ARG A 1 95 ? -10.629 -1.632 9.328 1.00 82.38 95 ARG A C 1
ATOM 740 O O . ARG A 1 95 ? -10.538 -2.753 8.839 1.00 82.38 95 ARG A O 1
ATOM 747 N N . SER A 1 96 ? -9.734 -1.118 10.166 1.00 86.00 96 SER A N 1
ATOM 748 C CA . SER A 1 96 ? -8.601 -1.878 10.693 1.00 86.00 96 SER A CA 1
ATOM 749 C C . SER A 1 96 ? -9.069 -2.903 11.727 1.00 86.00 96 SER A C 1
ATOM 751 O O . SER A 1 96 ? -9.680 -2.514 12.719 1.00 86.00 96 SER A O 1
ATOM 753 N N . ALA A 1 97 ? -8.705 -4.173 11.554 1.00 85.62 97 ALA A N 1
ATOM 754 C CA . ALA A 1 97 ? -8.975 -5.242 12.521 1.00 85.62 97 ALA A CA 1
ATOM 755 C C . ALA A 1 97 ? -8.273 -5.037 13.877 1.00 85.62 97 ALA A C 1
ATOM 757 O O . ALA A 1 97 ? -8.723 -5.563 14.889 1.00 85.62 97 ALA A O 1
ATOM 758 N N . LEU A 1 98 ? -7.199 -4.238 13.925 1.00 80.44 98 LEU A N 1
ATOM 759 C CA . LEU A 1 98 ? -6.523 -3.918 15.188 1.00 80.44 98 LEU A CA 1
ATOM 760 C C . LEU A 1 98 ? -7.388 -3.067 16.126 1.00 80.44 98 LEU A C 1
ATOM 762 O O . LEU A 1 98 ? -7.208 -3.151 17.333 1.00 80.44 98 LEU A O 1
ATOM 766 N N . LEU A 1 99 ? -8.367 -2.317 15.600 1.00 74.62 99 LEU A N 1
ATOM 767 C CA . LEU A 1 99 ? -9.323 -1.577 16.434 1.00 74.62 99 LEU A CA 1
ATOM 768 C C . LEU A 1 99 ? -10.214 -2.506 17.263 1.00 74.62 99 LEU A C 1
ATOM 770 O O . LEU A 1 99 ? -10.712 -2.109 18.310 1.00 74.62 99 LEU A O 1
ATOM 774 N N . ASP A 1 100 ? -10.432 -3.728 16.783 1.00 67.75 100 ASP A N 1
ATOM 775 C CA . ASP A 1 100 ? -11.238 -4.736 17.466 1.00 67.75 100 ASP A CA 1
ATOM 776 C C . ASP A 1 100 ? -10.388 -5.570 18.452 1.00 67.75 100 ASP A C 1
ATOM 778 O O . ASP A 1 100 ? -10.935 -6.302 19.275 1.00 67.75 100 ASP A O 1
ATOM 782 N N . ALA A 1 101 ? -9.055 -5.450 18.385 1.00 60.75 101 ALA A N 1
ATOM 783 C CA . ALA A 1 101 ? -8.097 -6.193 19.203 1.00 60.75 101 ALA A CA 1
ATOM 784 C C . ALA A 1 101 ? -7.562 -5.406 20.414 1.00 60.75 101 ALA A C 1
ATOM 786 O O . ALA A 1 101 ? -6.863 -5.994 21.239 1.00 60.75 101 ALA A O 1
ATOM 787 N N . GLU A 1 102 ? -7.883 -4.116 20.554 1.00 52.50 102 GLU A N 1
ATOM 788 C CA . GLU A 1 102 ? -7.503 -3.339 21.737 1.00 52.50 102 GLU A CA 1
ATOM 789 C C . GLU A 1 102 ? -8.550 -3.468 22.860 1.00 52.50 102 GLU A C 1
ATOM 791 O O . GLU A 1 102 ? -9.648 -2.913 22.755 1.00 52.50 102 GLU A O 1
ATOM 796 N N . PRO A 1 103 ? -8.236 -4.128 23.992 1.00 44.84 103 PRO A N 1
ATOM 797 C CA . PRO A 1 103 ? -8.880 -3.791 25.246 1.00 44.84 103 PRO A CA 1
ATOM 798 C C . PRO A 1 103 ? -8.344 -2.424 25.687 1.00 44.84 103 PRO A C 1
ATOM 800 O O . PRO A 1 103 ? -7.174 -2.302 26.030 1.00 44.84 103 PRO A O 1
ATOM 803 N N . SER A 1 104 ? -9.204 -1.406 25.676 1.00 47.06 104 SER A N 1
ATOM 804 C CA . SER A 1 104 ? -9.146 -0.210 26.532 1.00 47.06 104 SER A CA 1
ATOM 805 C C . SER A 1 104 ? -7.741 0.204 27.011 1.00 47.06 104 SER A C 1
ATOM 807 O O . SER A 1 104 ? -7.296 -0.222 28.079 1.00 47.06 104 SER A O 1
ATOM 809 N N . GLN A 1 105 ? -7.048 1.078 26.282 1.00 42.41 105 GLN A N 1
ATOM 810 C CA . GLN A 1 105 ? -5.915 1.826 26.839 1.00 42.41 105 GLN A CA 1
ATOM 811 C C . GLN A 1 105 ? -6.330 3.286 27.045 1.00 42.41 105 GLN A C 1
ATOM 813 O O . GLN A 1 105 ? -6.284 4.138 26.164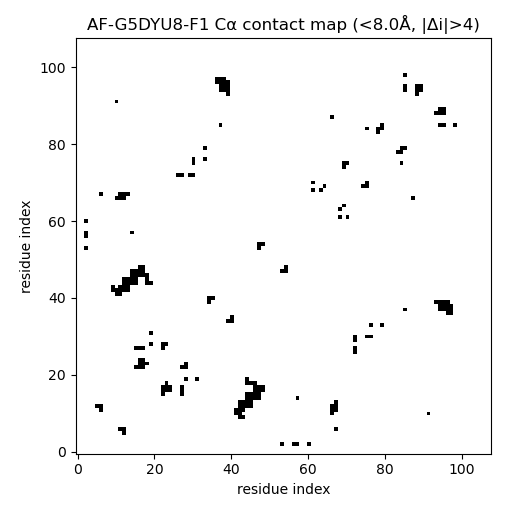 1.00 42.41 105 GLN A O 1
ATOM 818 N N . GLU A 1 106 ? -6.852 3.481 28.252 1.00 47.00 106 GLU A N 1
ATOM 819 C CA . GLU A 1 106 ? -6.937 4.683 29.076 1.00 47.00 106 GLU A CA 1
ATOM 820 C C . GLU A 1 106 ? -6.172 5.926 28.568 1.00 47.00 106 GLU A C 1
ATOM 822 O O . GLU A 1 106 ? -4.943 5.960 28.531 1.00 47.00 106 GLU A O 1
ATOM 827 N N . LYS A 1 107 ? -6.906 7.014 28.303 1.00 38.38 107 LYS A N 1
ATOM 828 C CA . LYS A 1 107 ? -6.405 8.369 28.567 1.00 38.38 107 LYS A CA 1
ATOM 829 C C . LYS A 1 107 ? -7.220 8.976 29.702 1.00 38.38 107 LYS A C 1
ATOM 831 O O . LYS A 1 107 ? -8.338 9.447 29.505 1.00 38.38 107 LYS A O 1
ATOM 836 N N . LYS A 1 108 ? -6.627 8.860 30.887 1.00 34.59 108 LYS A N 1
ATOM 837 C CA . LYS A 1 108 ? -6.830 9.703 32.063 1.00 34.59 108 LYS A CA 1
ATOM 838 C C . LYS A 1 108 ? -6.519 11.168 31.755 1.00 34.59 108 LYS A C 1
ATOM 840 O O . LYS A 1 108 ? -5.620 11.406 30.916 1.00 34.59 108 LYS A O 1
#

Solvent-accessible surface are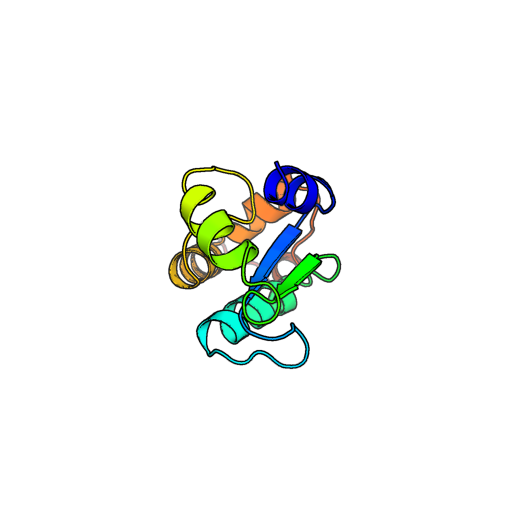a (backbone atoms only — not comparable to full-atom values): 6447 Å² total; per-residue (Å²): 114,73,64,61,57,58,57,70,71,40,84,32,43,43,83,29,40,45,41,92,91,54,48,72,36,72,57,36,38,50,52,48,50,51,39,50,60,30,53,60,77,81,56,47,76,44,36,47,76,81,35,78,67,49,51,62,46,52,68,70,52,70,86,47,97,52,76,62,50,58,70,58,57,66,49,49,50,50,26,56,74,72,45,53,45,50,59,52,36,44,76,76,71,40,74,41,47,51,72,79,67,59,79,83,83,83,84,129

Mean predicted aligned error: 8.19 Å

Secondary structure (DSSP, 8-state):
-HHHHHHHHSSSEEEESB-SSSBSSHHHHHHHHHHHHTT----EEEETTT-TTHHHHHHHHTT--STT-S-SHHHHHHHHHHSHHHHHHHHTT---GGGGT-------

pLDDT: mean 75.37, std 14.57, range [34.59, 90.06]

InterPro domains:
  IPR002109 Glutaredoxin [PF00462] (12-69)
  IPR004480 Monothiol glutaredoxin-related [PTHR10293] (1-100)
  IPR033658 Glutaredoxin, PICOT-like [cd03028] (3-86)
  IPR036249 Thioredoxin-like superfamily [SSF52833] (2-94)

Radius of gyration: 14.52 Å; Cα contacts (8 Å, |Δi|>4): 115; chains: 1; bounding box: 26×28×50 Å

Foldseek 3Di:
DVVVVVPVVFLAEEEAADDLVDGPDPQRVLVSVLCVQQVPPGYHYDHCVVDVVCVVVCVVVLVDPHPVNLDGSVSSVVCSVVVVVQVNCVVSVHHGPVVVVDDDDDDD

Nearest PDB structures (foldseek):
  2wul-assembly1_D  TM=9.311E-01  e=7.905E-12  Homo sapiens
  2mmz-assembly1_A  TM=8.780E-01  e=3.049E-10  Homo sapiens
  2mma-assembly1_A  TM=8.997E-01  e=1.913E-07  Arabidopsis thaliana
  2mxn-assembly1_A  TM=8.432E-01  e=3.326E-06  Trypanosoma brucei
  2wci-assembly1_A  TM=7.542E-01  e=1.499E-06  Escherichia coli

Organism: NCBI:txid8362